Protein AF-A0A498NV64-F1 (afdb_monomer)

Solvent-accessible surface area (backbone atoms only — not comparable to full-atom values): 7131 Å² total; per-residue (Å²): 124,94,76,44,61,51,69,54,72,53,49,24,32,29,40,65,94,34,47,68,58,33,58,50,51,31,38,52,47,40,49,49,49,39,50,77,71,64,44,81,56,86,50,51,60,47,73,45,78,79,47,80,54,97,75,22,36,32,42,40,36,43,40,32,40,54,53,71,90,62,94,45,74,69,58,51,53,53,48,49,53,52,38,54,48,54,30,52,54,41,32,48,77,44,60,27,44,92,48,70,80,72,83,80,83,86,84,85,79,96,84,70,84,83,70,71,85,74,72,121

Sequence (120 aa):
MDYYVIGESFETSVPWDRVLDLCRNVKERIVRECKERGVQFPPLSTCRVTQTYDAGACVYFYFAFNYRGLSDPVHVYEQVEVCTHAAREEILANGGSLSHHHGGEFHHTSSKINEYIHSF

Structure (mmCIF, N/CA/C/O backbone):
da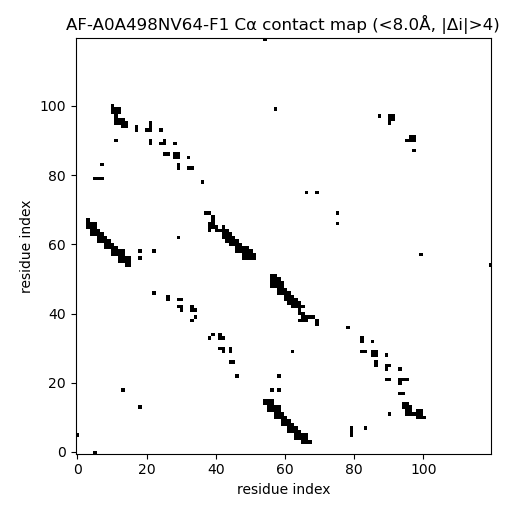ta_AF-A0A498NV64-F1
#
_entry.id   AF-A0A498NV64-F1
#
loop_
_atom_site.group_PDB
_atom_site.id
_atom_site.type_symbol
_atom_site.label_atom_id
_atom_site.label_alt_id
_atom_site.label_comp_id
_atom_site.label_asym_id
_atom_site.label_entity_id
_atom_site.label_seq_id
_atom_site.pdbx_PDB_ins_code
_atom_site.Cartn_x
_atom_site.Cartn_y
_atom_site.Cartn_z
_atom_site.occupancy
_atom_site.B_iso_or_equiv
_atom_site.auth_seq_id
_atom_site.auth_comp_id
_atom_site.auth_asym_id
_atom_site.auth_atom_id
_atom_site.pdbx_PDB_model_num
ATOM 1 N N . MET A 1 1 ? -6.965 14.767 15.903 1.00 60.69 1 MET A N 1
ATOM 2 C CA . MET A 1 1 ? -7.466 13.435 15.469 1.00 60.69 1 MET A CA 1
ATOM 3 C C . MET A 1 1 ? -8.989 13.486 15.539 1.00 60.69 1 MET A C 1
ATOM 5 O O . MET A 1 1 ? -9.616 12.810 16.345 1.00 60.69 1 MET A O 1
ATOM 9 N N . ASP A 1 2 ? -9.600 14.354 14.739 1.00 73.88 2 ASP A N 1
ATOM 10 C CA . ASP A 1 2 ? -10.911 14.912 15.114 1.00 73.88 2 ASP A CA 1
ATOM 11 C C . ASP A 1 2 ? -12.091 14.133 14.512 1.00 73.88 2 ASP A C 1
ATOM 13 O O . ASP A 1 2 ? -13.244 14.369 14.859 1.00 73.88 2 ASP A O 1
ATOM 17 N N . TYR A 1 3 ? -11.795 13.154 13.646 1.00 85.38 3 TYR A N 1
ATOM 18 C CA . TYR A 1 3 ? -12.791 12.393 12.882 1.00 85.38 3 TYR A CA 1
ATOM 19 C C . TYR A 1 3 ? -12.556 10.877 12.871 1.00 85.38 3 TYR A C 1
ATOM 21 O O . TYR A 1 3 ? -13.114 10.175 12.031 1.00 85.38 3 TYR A O 1
ATOM 29 N N . TYR A 1 4 ? -11.760 10.357 13.810 1.00 87.50 4 TYR A N 1
ATOM 30 C CA . TYR A 1 4 ? -11.475 8.922 13.942 1.00 87.50 4 TYR A CA 1
ATOM 31 C C . TYR A 1 4 ? -10.816 8.271 12.716 1.00 87.50 4 TYR A C 1
ATOM 33 O O . TYR A 1 4 ? -10.932 7.066 12.522 1.00 87.50 4 TYR A O 1
ATOM 41 N N . VAL A 1 5 ? -10.131 9.051 11.878 1.00 89.12 5 VAL A N 1
ATOM 42 C CA . VAL A 1 5 ? -9.360 8.538 10.740 1.00 89.12 5 VAL A CA 1
ATOM 43 C C . VAL A 1 5 ? -7.880 8.699 11.040 1.00 89.12 5 VAL A C 1
ATOM 45 O O . VAL A 1 5 ? -7.439 9.781 11.431 1.00 89.12 5 VAL A O 1
ATOM 48 N N . ILE A 1 6 ? -7.131 7.622 10.843 1.00 89.75 6 ILE A N 1
ATOM 49 C CA . ILE A 1 6 ? -5.672 7.611 10.884 1.00 89.75 6 ILE A CA 1
ATOM 50 C C . ILE A 1 6 ? -5.156 7.054 9.564 1.00 89.75 6 ILE A C 1
ATOM 52 O O . ILE A 1 6 ? -5.822 6.236 8.929 1.00 89.75 6 ILE A O 1
ATOM 56 N N . GLY A 1 7 ? -3.990 7.517 9.137 1.00 89.62 7 GLY A N 1
ATOM 57 C CA . GLY A 1 7 ? -3.363 7.030 7.928 1.00 89.62 7 GLY A CA 1
ATOM 58 C C . GLY A 1 7 ? -1.889 7.373 7.867 1.00 89.62 7 GLY A C 1
ATOM 59 O O . GLY A 1 7 ? -1.415 8.266 8.567 1.00 89.62 7 GLY A O 1
ATOM 60 N N . GLU A 1 8 ? -1.197 6.651 7.004 1.00 90.25 8 GLU A N 1
ATOM 61 C CA . GLU A 1 8 ? 0.226 6.768 6.736 1.00 90.25 8 GLU A CA 1
ATOM 62 C C . GLU A 1 8 ? 0.446 6.666 5.223 1.00 90.25 8 GLU A C 1
ATOM 64 O O . GLU A 1 8 ? -0.325 6.044 4.481 1.00 90.25 8 GLU A O 1
ATOM 69 N N . SER A 1 9 ? 1.511 7.300 4.757 1.00 93.00 9 SER A N 1
ATOM 70 C CA . SER A 1 9 ? 2.014 7.143 3.401 1.00 93.00 9 SER A CA 1
ATOM 71 C C . SER A 1 9 ? 3.360 6.440 3.414 1.00 93.00 9 SER A C 1
ATOM 73 O O . SER A 1 9 ? 4.187 6.725 4.276 1.00 93.00 9 SER A O 1
ATOM 75 N N . PHE A 1 10 ? 3.609 5.597 2.420 1.00 92.94 10 PHE A N 1
ATOM 76 C CA . PHE A 1 10 ? 4.886 4.909 2.246 1.00 92.94 10 PHE A CA 1
ATOM 77 C C . PHE A 1 10 ? 5.157 4.664 0.761 1.00 92.94 10 PHE A C 1
ATOM 79 O O . PHE A 1 10 ? 4.243 4.686 -0.068 1.00 92.94 10 PHE A O 1
ATOM 86 N N . GLU A 1 11 ? 6.415 4.434 0.411 1.00 93.56 11 GLU A N 1
ATOM 87 C CA . GLU A 1 11 ? 6.850 4.298 -0.974 1.00 93.56 11 GLU A CA 1
ATOM 88 C C . GLU A 1 11 ? 7.853 3.165 -1.186 1.00 93.56 11 GLU A C 1
ATOM 90 O O . GLU A 1 11 ? 8.488 2.681 -0.252 1.00 93.56 11 GLU A O 1
ATOM 95 N N . THR A 1 12 ? 8.015 2.772 -2.446 1.00 94.50 12 THR A N 1
ATOM 96 C CA . THR A 1 12 ? 8.992 1.771 -2.881 1.00 94.50 12 THR A CA 1
ATOM 97 C C . THR A 1 12 ? 9.378 2.000 -4.343 1.00 94.50 12 THR A C 1
ATOM 99 O O . THR A 1 12 ? 8.614 2.606 -5.099 1.00 94.50 12 THR A O 1
ATOM 102 N N . SER A 1 13 ? 10.544 1.508 -4.762 1.00 94.00 13 SER A N 1
ATOM 103 C CA . SER A 1 13 ? 10.864 1.303 -6.180 1.00 94.00 13 SER A CA 1
ATOM 104 C C . SER A 1 13 ? 10.764 -0.157 -6.563 1.00 94.00 13 SER A C 1
ATOM 106 O O . SER A 1 13 ? 11.089 -1.039 -5.775 1.00 94.00 13 SER A O 1
ATOM 108 N N . VAL A 1 14 ? 10.346 -0.407 -7.799 1.00 94.88 14 VAL A N 1
ATOM 109 C CA . VAL A 1 14 ? 10.140 -1.757 -8.317 1.00 94.88 14 VAL A CA 1
ATOM 110 C C . VAL A 1 14 ? 10.419 -1.809 -9.828 1.00 94.88 14 VAL A C 1
ATOM 112 O O . VAL A 1 14 ? 10.127 -0.831 -10.529 1.00 94.88 14 VAL A O 1
ATOM 115 N N . PRO A 1 15 ? 10.965 -2.922 -10.357 1.00 95.12 15 PRO A N 1
ATOM 116 C CA . PRO A 1 15 ? 11.086 -3.146 -11.796 1.00 95.12 15 PRO A CA 1
ATOM 117 C C . PRO A 1 15 ? 9.739 -3.103 -12.530 1.00 95.12 15 PRO A C 1
ATOM 119 O O . PRO A 1 15 ? 8.692 -3.450 -11.976 1.00 95.12 15 PRO A O 1
ATOM 122 N N . TRP A 1 16 ? 9.762 -2.702 -13.803 1.00 93.50 16 TRP A N 1
ATOM 123 C CA . TRP A 1 16 ? 8.553 -2.502 -14.614 1.00 93.50 16 TRP A CA 1
ATOM 124 C C . TRP A 1 16 ? 7.640 -3.730 -14.702 1.00 93.50 16 TRP A C 1
ATOM 126 O O . TRP A 1 16 ? 6.418 -3.589 -14.637 1.00 93.50 16 TRP A O 1
ATOM 136 N N . ASP A 1 17 ? 8.218 -4.926 -14.806 1.00 95.69 17 ASP A N 1
ATOM 137 C CA . ASP A 1 17 ? 7.491 -6.195 -14.913 1.00 95.69 17 ASP A CA 1
ATOM 138 C C . ASP A 1 17 ? 6.724 -6.566 -13.634 1.00 95.69 17 ASP A C 1
ATOM 140 O O . ASP A 1 17 ? 5.856 -7.437 -13.674 1.00 95.69 17 ASP A O 1
ATOM 144 N N . ARG A 1 18 ? 6.998 -5.892 -12.508 1.00 94.12 18 ARG A N 1
ATOM 145 C CA . ARG A 1 18 ? 6.394 -6.175 -11.196 1.00 94.12 18 ARG A CA 1
ATOM 146 C C . ARG A 1 18 ? 5.477 -5.078 -10.667 1.00 94.12 18 ARG A C 1
ATOM 148 O O . ARG A 1 18 ? 4.754 -5.328 -9.706 1.00 94.12 18 ARG A O 1
ATOM 155 N N . VAL A 1 19 ? 5.430 -3.899 -11.297 1.00 94.88 19 VAL A N 1
ATOM 156 C CA . VAL A 1 19 ? 4.641 -2.744 -10.815 1.00 94.88 19 VAL A CA 1
ATOM 157 C C . VAL A 1 19 ? 3.175 -3.109 -10.557 1.00 94.88 19 VAL A C 1
ATOM 159 O O . VAL A 1 19 ? 2.636 -2.796 -9.494 1.00 94.88 19 VAL A O 1
ATOM 162 N N . LEU A 1 20 ? 2.515 -3.761 -11.521 1.00 97.00 20 LEU A N 1
ATOM 163 C CA . LEU A 1 20 ? 1.082 -4.066 -11.432 1.00 97.00 20 LEU A CA 1
ATOM 164 C C . LEU A 1 20 ? 0.770 -5.089 -10.336 1.00 97.00 20 LEU A C 1
ATOM 166 O O . LEU A 1 20 ? -0.188 -4.904 -9.582 1.00 97.00 20 LEU A O 1
ATOM 170 N N . ASP A 1 21 ? 1.585 -6.138 -10.240 1.00 97.25 21 ASP A N 1
ATOM 171 C CA . ASP A 1 21 ? 1.424 -7.187 -9.236 1.00 97.25 21 ASP A CA 1
ATOM 172 C C . ASP A 1 21 ? 1.695 -6.644 -7.835 1.00 97.25 21 ASP A C 1
ATOM 174 O O . ASP A 1 21 ? 0.863 -6.828 -6.948 1.00 97.25 21 ASP A O 1
ATOM 178 N N . LEU A 1 22 ? 2.769 -5.866 -7.663 1.00 96.88 22 LEU A N 1
ATOM 179 C CA . LEU A 1 22 ? 3.083 -5.200 -6.402 1.00 96.88 22 LEU A CA 1
ATOM 180 C C . LEU A 1 22 ? 1.926 -4.296 -5.960 1.00 96.88 22 LEU A C 1
ATOM 182 O O . LEU A 1 22 ? 1.445 -4.416 -4.834 1.00 96.88 22 LEU A O 1
ATOM 186 N N . CYS A 1 23 ? 1.418 -3.430 -6.845 1.00 97.50 23 CYS A N 1
ATOM 187 C CA . CYS A 1 23 ? 0.308 -2.533 -6.514 1.00 97.50 23 CYS A CA 1
ATOM 188 C C . CYS A 1 23 ? -0.942 -3.294 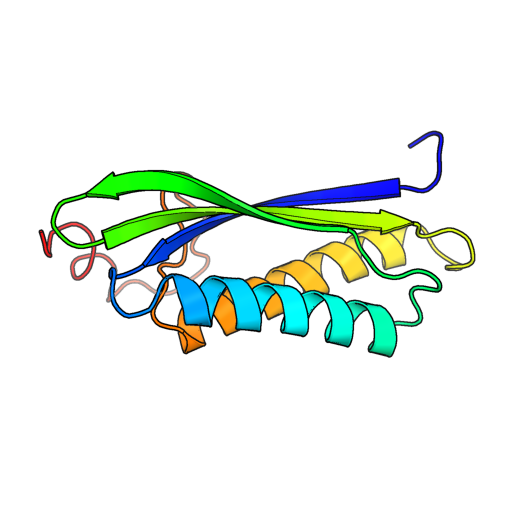-6.063 1.00 97.50 23 CYS A C 1
ATOM 190 O O . CYS A 1 23 ? -1.617 -2.870 -5.125 1.00 97.50 23 CYS A O 1
ATOM 192 N N . ARG A 1 24 ? -1.289 -4.392 -6.741 1.00 98.12 24 ARG A N 1
ATOM 193 C CA . ARG A 1 24 ? -2.459 -5.206 -6.397 1.00 98.12 24 ARG A CA 1
ATOM 194 C C . ARG A 1 24 ? -2.258 -5.915 -5.058 1.00 98.12 24 ARG A C 1
ATOM 196 O O . ARG A 1 24 ? -3.079 -5.740 -4.161 1.00 98.12 24 ARG A O 1
ATOM 203 N N . ASN A 1 25 ? -1.150 -6.634 -4.914 1.00 97.81 25 ASN A N 1
ATOM 204 C CA . ASN A 1 25 ? -0.887 -7.499 -3.769 1.00 97.81 25 ASN A CA 1
ATOM 205 C C . ASN A 1 25 ? -0.723 -6.691 -2.472 1.00 97.81 25 ASN A C 1
ATOM 207 O O . ASN A 1 25 ? -1.302 -7.052 -1.451 1.00 97.81 25 ASN A O 1
ATOM 211 N N . VAL A 1 26 ? -0.045 -5.537 -2.516 1.00 96.88 26 VAL A N 1
ATOM 212 C CA . VAL A 1 26 ? 0.097 -4.640 -1.352 1.00 96.88 26 VAL A CA 1
ATOM 213 C C . VAL A 1 26 ? -1.258 -4.085 -0.903 1.00 96.88 26 VAL A C 1
ATOM 215 O O . VAL A 1 26 ? -1.560 -4.079 0.292 1.00 96.88 26 VAL A O 1
ATOM 218 N N . LYS A 1 27 ? -2.116 -3.664 -1.844 1.00 96.69 27 LYS A N 1
ATOM 219 C CA . LYS A 1 27 ? -3.465 -3.184 -1.502 1.00 96.69 27 LYS A CA 1
ATOM 220 C C . LYS A 1 27 ? -4.321 -4.286 -0.881 1.00 96.69 27 LYS A C 1
ATOM 222 O O . LYS A 1 27 ? -4.998 -4.051 0.119 1.00 96.69 27 LYS A O 1
ATOM 227 N N . GLU A 1 28 ? -4.273 -5.490 -1.446 1.00 97.25 28 GLU A N 1
ATOM 228 C CA . GLU A 1 28 ? -4.989 -6.655 -0.918 1.00 97.25 28 GLU A CA 1
ATOM 229 C C . GLU A 1 28 ? -4.477 -7.063 0.470 1.00 97.25 28 GLU A C 1
ATOM 231 O O . GLU A 1 28 ? -5.289 -7.337 1.359 1.00 97.25 28 GLU A O 1
ATOM 236 N N . ARG A 1 29 ? -3.155 -7.028 0.692 1.00 96.44 29 ARG A N 1
ATOM 237 C CA . ARG A 1 29 ? -2.540 -7.301 1.996 1.00 96.44 29 ARG A CA 1
ATOM 238 C C . ARG A 1 29 ? -3.061 -6.346 3.063 1.00 96.44 29 ARG A C 1
ATOM 240 O O . ARG A 1 29 ? -3.507 -6.814 4.103 1.00 96.44 29 ARG A O 1
ATOM 247 N N . ILE A 1 30 ? -3.087 -5.042 2.786 1.00 95.12 30 ILE A N 1
ATOM 248 C CA . ILE A 1 30 ? -3.612 -4.030 3.718 1.00 95.12 30 ILE A CA 1
ATOM 249 C C . ILE A 1 30 ? -5.074 -4.309 4.075 1.00 95.12 30 ILE A C 1
ATOM 251 O O . ILE A 1 30 ? -5.438 -4.309 5.249 1.00 95.12 30 ILE A O 1
ATOM 255 N N . VAL A 1 31 ? -5.920 -4.576 3.076 1.00 94.50 31 VAL A N 1
ATOM 256 C CA . VAL A 1 31 ? -7.344 -4.864 3.310 1.00 94.50 31 VAL A CA 1
ATOM 257 C C . VAL A 1 31 ? -7.519 -6.109 4.184 1.00 94.50 31 VAL A C 1
ATOM 259 O O . VAL A 1 31 ? -8.360 -6.105 5.087 1.00 94.50 31 VAL A O 1
ATOM 262 N N . ARG A 1 32 ? -6.723 -7.159 3.946 1.00 95.12 32 ARG A N 1
ATOM 263 C CA . ARG A 1 32 ? -6.744 -8.389 4.746 1.00 95.12 32 ARG A CA 1
ATOM 264 C C . ARG A 1 32 ? -6.321 -8.134 6.194 1.00 95.12 32 ARG A C 1
ATOM 266 O O . ARG A 1 32 ? -7.072 -8.489 7.097 1.00 95.12 32 ARG A O 1
ATOM 273 N N . GLU A 1 33 ? -5.188 -7.469 6.404 1.00 93.88 33 GLU A N 1
ATOM 274 C CA . GLU A 1 33 ? -4.656 -7.160 7.741 1.00 93.88 33 GLU A CA 1
ATOM 275 C C . GLU A 1 33 ? -5.635 -6.308 8.560 1.00 93.88 33 GLU A C 1
ATOM 277 O O . GLU A 1 33 ? -5.922 -6.619 9.716 1.00 93.88 33 GLU A O 1
ATOM 282 N N . CYS A 1 34 ? -6.229 -5.272 7.956 1.00 91.56 34 CYS A N 1
ATOM 283 C CA . CYS A 1 34 ? -7.240 -4.455 8.628 1.00 91.56 34 CYS A CA 1
ATOM 284 C C . CYS A 1 34 ? -8.475 -5.277 9.024 1.00 91.56 34 CYS A C 1
ATOM 286 O O . CYS A 1 34 ? 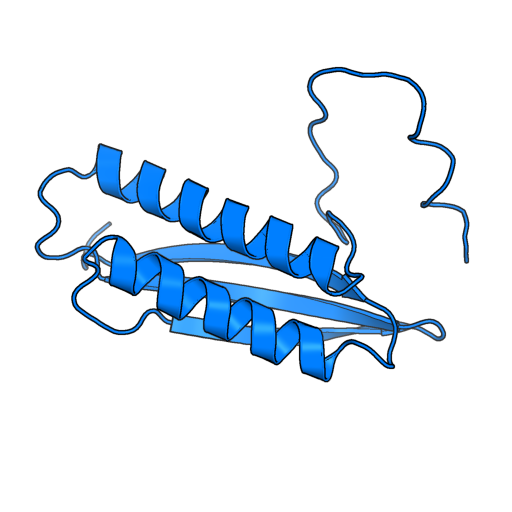-8.993 -5.127 10.133 1.00 91.56 34 CYS A O 1
ATOM 288 N N . LYS A 1 35 ? -8.941 -6.170 8.143 1.00 91.25 35 LYS A N 1
ATOM 289 C CA . LYS A 1 35 ? -10.098 -7.030 8.417 1.00 91.25 35 LYS A CA 1
ATOM 290 C C . LYS A 1 35 ? -9.826 -8.005 9.566 1.00 91.25 35 LYS A C 1
ATOM 292 O O . LYS A 1 35 ? -10.679 -8.163 10.435 1.00 91.25 35 LYS A O 1
ATOM 297 N N . GLU A 1 36 ? -8.657 -8.638 9.583 1.00 91.19 36 GLU A N 1
ATOM 298 C CA . GLU A 1 36 ? -8.251 -9.583 10.636 1.00 91.19 36 GLU A CA 1
ATOM 299 C C . GLU A 1 36 ? -8.121 -8.908 12.009 1.00 91.19 36 GLU A C 1
ATOM 301 O O . GLU A 1 36 ? -8.370 -9.534 13.037 1.00 91.19 36 GLU A O 1
ATOM 306 N N . ARG A 1 37 ? -7.816 -7.607 12.026 1.00 87.25 37 ARG A N 1
ATOM 307 C CA . ARG A 1 37 ? -7.673 -6.786 13.241 1.00 87.25 37 ARG A CA 1
ATOM 308 C C . ARG A 1 37 ? -8.970 -6.124 13.709 1.00 87.25 37 ARG A C 1
ATOM 310 O O . ARG A 1 37 ? -8.961 -5.379 14.687 1.00 87.25 37 ARG A O 1
ATOM 317 N N . GLY A 1 38 ? -10.088 -6.397 13.035 1.00 87.94 38 GLY A N 1
ATOM 318 C CA . GLY A 1 38 ? -11.405 -5.901 13.431 1.00 87.94 38 GLY A CA 1
ATOM 319 C C . GLY A 1 38 ? -11.702 -4.461 13.006 1.00 87.94 38 GLY A C 1
ATOM 320 O O . GLY A 1 38 ? -12.630 -3.854 13.544 1.00 87.94 38 GLY A O 1
ATOM 321 N N . VAL A 1 39 ? -10.965 -3.908 12.034 1.00 88.44 39 VAL A N 1
ATOM 322 C CA . VAL A 1 39 ? -11.334 -2.628 11.417 1.00 88.44 39 VAL A CA 1
ATOM 323 C C . VAL A 1 39 ? -12.691 -2.797 10.728 1.00 88.44 39 VAL A C 1
ATOM 325 O O . VAL A 1 39 ? -12.864 -3.637 9.846 1.00 88.44 39 VAL A O 1
ATOM 328 N N . GLN A 1 40 ? -13.672 -1.998 11.149 1.00 88.19 40 GLN A N 1
ATOM 329 C CA . GLN A 1 40 ? -15.074 -2.180 10.755 1.00 88.19 40 GLN A CA 1
ATOM 330 C C . GLN A 1 40 ? -15.338 -1.863 9.280 1.00 88.19 40 GLN A C 1
ATOM 332 O O . GLN A 1 40 ? -16.224 -2.453 8.661 1.00 88.19 40 GLN A O 1
ATOM 337 N N . PHE A 1 41 ? -14.587 -0.915 8.726 1.00 90.50 41 PHE A N 1
ATOM 338 C CA . PHE A 1 41 ? -14.773 -0.414 7.371 1.00 90.50 41 PHE A CA 1
ATOM 339 C C . PHE A 1 41 ? -13.569 -0.773 6.501 1.00 90.50 41 PHE A C 1
ATOM 341 O O . PHE A 1 41 ? -12.445 -0.783 7.005 1.00 90.50 41 PHE A O 1
ATOM 348 N N . PRO A 1 42 ? -13.764 -1.019 5.194 1.00 91.44 42 PRO A N 1
ATOM 349 C CA . PRO A 1 42 ? -12.647 -1.183 4.277 1.00 91.44 42 PRO A CA 1
ATOM 350 C C . PRO A 1 42 ? -11.681 0.007 4.385 1.00 91.44 42 PRO A C 1
ATOM 352 O O . PRO A 1 42 ? -12.137 1.156 4.329 1.00 91.44 42 PRO A O 1
ATOM 355 N N . PRO A 1 43 ? -10.369 -0.235 4.549 1.00 94.31 43 PRO A N 1
ATOM 356 C CA . PRO A 1 43 ? -9.401 0.846 4.591 1.00 94.31 43 PRO A CA 1
ATOM 357 C C . PRO A 1 43 ? -9.311 1.535 3.225 1.00 94.31 43 PRO A C 1
ATOM 359 O O . PRO A 1 43 ? -9.493 0.918 2.172 1.00 94.31 43 PRO A O 1
ATOM 362 N N . LEU A 1 44 ? -8.955 2.817 3.233 1.00 95.56 44 LEU A N 1
ATOM 363 C CA . LEU A 1 44 ? -8.375 3.457 2.065 1.00 95.56 44 LEU A CA 1
ATOM 364 C C . LEU A 1 44 ? -7.016 2.801 1.817 1.00 95.56 44 LEU A C 1
ATOM 366 O O . LEU A 1 44 ? -6.115 2.907 2.643 1.00 95.56 44 LEU A O 1
ATOM 370 N N . SER A 1 45 ? -6.876 2.135 0.678 1.00 96.00 45 SER A N 1
ATOM 371 C CA . SER A 1 45 ? -5.608 1.590 0.208 1.00 96.00 45 SER A CA 1
ATOM 372 C C . SER A 1 45 ? -5.462 1.938 -1.266 1.00 96.00 45 SER A C 1
ATOM 374 O O . SER A 1 45 ? -6.126 1.368 -2.135 1.00 96.00 45 SER A O 1
ATOM 376 N N . THR A 1 46 ? -4.659 2.960 -1.546 1.00 97.25 46 THR A N 1
ATOM 377 C CA . THR A 1 46 ? -4.486 3.506 -2.893 1.00 97.25 46 THR A CA 1
ATOM 378 C C . THR A 1 46 ? -3.014 3.703 -3.207 1.00 97.2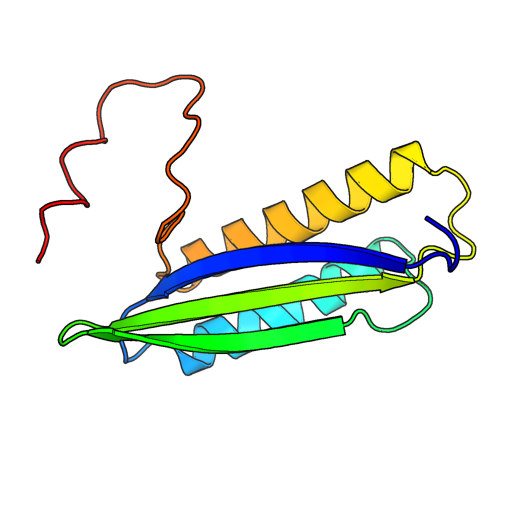5 46 THR A C 1
ATOM 380 O O . THR A 1 46 ? -2.184 3.808 -2.307 1.00 97.25 46 THR A O 1
ATOM 383 N N . CYS A 1 47 ? -2.684 3.737 -4.493 1.00 97.44 47 CYS A N 1
ATOM 384 C CA . CYS A 1 47 ? -1.321 3.879 -4.971 1.00 97.44 47 CYS A CA 1
ATOM 385 C C . CYS A 1 47 ? -1.266 4.731 -6.236 1.00 97.44 47 CYS A C 1
ATOM 387 O O . CYS A 1 47 ? -2.218 4.769 -7.019 1.00 97.44 47 CYS A O 1
ATOM 389 N N . ARG A 1 48 ? -0.125 5.379 -6.463 1.00 97.31 48 ARG A N 1
ATOM 390 C CA . ARG A 1 48 ? 0.193 6.075 -7.714 1.00 97.31 48 ARG A CA 1
ATOM 391 C C . ARG A 1 48 ? 1.666 5.899 -8.063 1.00 97.31 48 ARG A C 1
ATOM 393 O O . ARG A 1 48 ? 2.508 5.867 -7.170 1.00 97.31 48 ARG A O 1
ATOM 400 N N . VAL A 1 49 ? 1.971 5.835 -9.355 1.00 95.75 49 VAL A N 1
ATOM 401 C CA . VAL A 1 49 ? 3.351 5.937 -9.845 1.00 95.75 49 VAL A CA 1
ATOM 402 C C . VAL A 1 49 ? 3.746 7.409 -9.816 1.00 95.75 49 VAL A C 1
ATOM 404 O O . VAL A 1 49 ? 3.055 8.243 -10.400 1.00 95.75 49 VAL A O 1
ATOM 407 N N . THR A 1 50 ? 4.812 7.739 -9.094 1.00 93.81 50 THR A N 1
ATOM 408 C CA . THR A 1 50 ? 5.253 9.131 -8.895 1.00 93.81 50 THR A CA 1
ATOM 409 C C . THR A 1 50 ? 6.475 9.484 -9.725 1.00 93.81 50 THR A C 1
ATOM 411 O O . THR A 1 50 ? 6.632 10.646 -10.093 1.00 93.81 50 THR A O 1
ATOM 414 N N . GLN A 1 51 ? 7.339 8.506 -10.005 1.00 93.38 51 GLN A N 1
ATOM 415 C CA . GLN A 1 51 ? 8.574 8.681 -10.769 1.00 93.38 51 GLN A CA 1
ATOM 416 C C . GLN A 1 51 ? 8.807 7.461 -11.661 1.00 93.38 51 GLN A C 1
ATOM 418 O O . GLN A 1 51 ? 8.442 6.338 -11.304 1.00 93.38 51 GLN A O 1
ATOM 423 N N . THR A 1 52 ? 9.409 7.694 -12.822 1.00 94.44 52 THR A N 1
ATOM 424 C CA . THR A 1 52 ? 9.719 6.676 -13.828 1.00 94.44 52 THR A CA 1
ATOM 425 C C . THR A 1 52 ? 11.208 6.687 -14.123 1.00 94.44 52 THR A C 1
ATOM 427 O O . THR A 1 52 ? 11.798 7.758 -14.255 1.00 94.44 52 THR A O 1
ATOM 430 N N . TYR A 1 53 ? 11.780 5.502 -14.280 1.00 92.50 53 TYR A N 1
ATOM 431 C CA . TYR A 1 53 ? 13.186 5.262 -14.575 1.00 92.50 53 TYR A CA 1
ATOM 432 C C . TYR A 1 53 ? 13.303 4.253 -15.716 1.00 92.50 53 TYR A C 1
ATOM 434 O O . TYR A 1 53 ? 12.355 3.518 -16.006 1.00 92.50 53 TYR A O 1
ATOM 442 N N . ASP A 1 54 ? 14.486 4.156 -16.318 1.00 91.00 54 ASP A N 1
ATOM 443 C CA . ASP A 1 54 ? 14.752 3.143 -17.345 1.00 91.00 54 ASP A CA 1
ATOM 444 C C . ASP A 1 54 ? 14.547 1.723 -16.791 1.00 91.00 54 ASP A C 1
ATOM 446 O O . ASP A 1 54 ? 13.932 0.874 -17.433 1.00 91.00 54 ASP A O 1
ATOM 450 N N . ALA A 1 55 ? 14.997 1.485 -15.555 1.00 89.50 55 ALA A N 1
ATOM 451 C CA . ALA A 1 55 ? 14.943 0.178 -14.906 1.00 89.50 55 ALA A CA 1
ATOM 452 C C . ALA A 1 55 ? 13.631 -0.111 -14.146 1.00 89.50 55 ALA A C 1
ATOM 454 O O . ALA A 1 55 ? 13.404 -1.251 -13.740 1.00 89.50 55 ALA A O 1
ATOM 455 N N . GLY A 1 56 ? 12.755 0.878 -13.932 1.00 94.69 56 GLY A N 1
ATOM 456 C CA . GLY A 1 56 ? 11.551 0.675 -13.123 1.00 94.69 56 GLY A CA 1
ATOM 457 C C . GLY A 1 56 ? 10.789 1.947 -12.766 1.00 94.69 56 GLY A C 1
ATOM 458 O O . GLY A 1 56 ? 10.906 2.981 -13.419 1.00 94.69 56 GLY A O 1
ATOM 459 N N . ALA A 1 57 ? 9.991 1.871 -11.705 1.00 93.81 57 ALA A N 1
ATOM 460 C CA . ALA A 1 57 ? 9.146 2.971 -11.256 1.00 93.81 57 ALA A CA 1
ATOM 461 C C . ALA A 1 57 ? 9.141 3.107 -9.730 1.00 93.81 57 ALA A C 1
ATOM 463 O O . ALA A 1 57 ? 9.276 2.123 -9.003 1.00 93.81 57 ALA A O 1
ATOM 464 N N . CYS A 1 58 ? 8.927 4.334 -9.254 1.00 95.62 58 CYS A N 1
ATOM 465 C CA . CYS A 1 58 ? 8.597 4.610 -7.859 1.00 95.62 58 CYS A CA 1
ATOM 466 C C . CYS A 1 58 ? 7.076 4.581 -7.685 1.00 95.62 58 CYS A C 1
ATOM 468 O O . CYS A 1 58 ? 6.345 5.300 -8.379 1.00 95.62 58 CYS A O 1
ATOM 470 N N . VAL A 1 59 ? 6.601 3.760 -6.751 1.00 95.44 59 VAL A N 1
ATOM 471 C CA . VAL A 1 59 ? 5.188 3.635 -6.392 1.00 95.44 59 VAL A CA 1
ATOM 472 C C . VAL A 1 59 ? 4.984 4.193 -4.992 1.00 95.44 59 VAL A C 1
ATOM 474 O O . VAL A 1 59 ? 5.666 3.810 -4.044 1.00 95.44 59 VAL A O 1
ATOM 477 N N . TYR A 1 60 ? 4.011 5.088 -4.867 1.00 96.56 60 TYR A N 1
ATOM 478 C CA . TYR A 1 60 ? 3.655 5.746 -3.619 1.00 96.56 60 TYR A CA 1
ATOM 479 C C . TYR A 1 60 ? 2.265 5.305 -3.174 1.00 96.56 60 TYR A C 1
ATOM 481 O O . TYR A 1 60 ? 1.301 5.440 -3.936 1.00 96.56 60 TYR A O 1
ATOM 489 N N . PHE A 1 61 ? 2.163 4.800 -1.950 1.00 96.88 61 PHE A N 1
ATOM 490 C CA . PHE A 1 61 ? 0.939 4.295 -1.347 1.00 96.88 61 PHE A CA 1
ATOM 491 C C . PHE A 1 61 ? 0.400 5.265 -0.300 1.00 96.88 61 PHE A C 1
ATOM 493 O O . PHE A 1 61 ? 1.148 5.905 0.437 1.00 96.88 61 PHE A O 1
ATOM 500 N N . TYR A 1 62 ? -0.926 5.328 -0.220 1.00 95.81 62 TYR A N 1
ATOM 501 C CA . TYR A 1 62 ? -1.639 5.933 0.894 1.00 95.81 62 TYR A CA 1
ATOM 502 C C . TYR A 1 62 ? -2.526 4.876 1.533 1.00 95.81 62 TYR A C 1
ATOM 504 O O . TYR A 1 62 ? -3.349 4.243 0.860 1.00 95.81 62 TYR A O 1
ATOM 512 N N . PHE A 1 63 ? -2.361 4.730 2.839 1.00 94.12 63 PHE A N 1
ATOM 513 C CA . PHE A 1 63 ? -3.150 3.864 3.688 1.00 94.12 63 PHE A CA 1
ATOM 514 C C . PHE A 1 63 ? -3.869 4.713 4.731 1.00 94.12 63 PHE A C 1
ATOM 516 O O . PHE A 1 63 ? -3.250 5.549 5.382 1.00 94.12 63 PHE A O 1
ATOM 523 N N . ALA A 1 64 ? -5.172 4.517 4.898 1.00 92.88 64 ALA A N 1
ATOM 524 C CA . ALA A 1 64 ? -5.911 5.105 6.006 1.00 92.88 64 ALA A CA 1
ATOM 525 C C . ALA A 1 64 ? -7.108 4.239 6.389 1.00 92.88 64 ALA A C 1
ATOM 527 O O . ALA A 1 64 ? -7.698 3.573 5.542 1.00 92.88 64 ALA A O 1
ATOM 528 N N . PHE A 1 65 ? -7.525 4.286 7.646 1.00 92.44 65 PHE A N 1
ATOM 529 C CA . PHE A 1 65 ? -8.752 3.633 8.086 1.00 92.44 65 PHE A CA 1
ATOM 530 C C . PHE A 1 65 ? -9.446 4.413 9.192 1.00 92.44 65 PHE A C 1
ATOM 532 O O . PHE A 1 65 ? -8.855 5.252 9.876 1.00 92.44 65 PHE A O 1
ATOM 539 N N . ASN A 1 66 ? -10.737 4.128 9.346 1.00 91.38 66 ASN A N 1
ATOM 540 C CA . ASN A 1 66 ? -11.529 4.658 10.438 1.00 91.38 66 ASN A CA 1
ATOM 541 C C . ASN A 1 66 ? -11.430 3.710 11.640 1.00 91.38 66 ASN A C 1
ATOM 543 O O . ASN A 1 66 ? -11.840 2.554 11.544 1.00 91.38 66 ASN A O 1
ATOM 547 N N . TYR A 1 67 ? -10.899 4.202 12.757 1.00 88.44 67 TYR A N 1
ATOM 548 C CA . TYR A 1 67 ? -10.693 3.422 13.978 1.00 88.44 67 TYR A CA 1
ATOM 549 C C . TYR A 1 67 ? -11.868 3.503 14.965 1.00 88.44 67 TYR A C 1
ATOM 551 O O . TYR A 1 67 ? -11.771 3.045 16.104 1.00 88.44 67 TYR A O 1
ATOM 559 N N . ARG A 1 68 ? -13.002 4.091 14.567 1.00 86.62 68 ARG A N 1
ATOM 560 C CA . ARG A 1 68 ? -14.202 4.154 15.405 1.00 86.62 68 ARG A CA 1
ATOM 561 C C . ARG A 1 68 ? -14.668 2.743 15.770 1.00 86.62 68 ARG A C 1
ATOM 563 O O . ARG A 1 68 ? -14.871 1.901 14.904 1.00 86.62 68 ARG A O 1
ATOM 570 N N . GLY A 1 69 ? -14.868 2.514 17.065 1.00 81.12 69 GLY A N 1
ATOM 571 C CA . GLY A 1 69 ? -15.233 1.200 17.600 1.00 81.12 69 GLY A CA 1
ATOM 572 C C . GLY A 1 69 ? -14.041 0.342 18.032 1.00 81.12 69 GLY A C 1
ATOM 573 O O . GLY A 1 69 ? -14.268 -0.688 18.659 1.00 81.12 69 GLY A O 1
ATOM 574 N N . LEU A 1 70 ? -12.800 0.773 17.776 1.00 80.44 70 LEU A N 1
ATOM 575 C CA . LEU A 1 70 ? -11.612 0.210 18.418 1.00 80.44 70 LEU A CA 1
ATOM 576 C C . LEU A 1 70 ? -11.430 0.867 19.792 1.00 80.44 70 LEU A C 1
ATOM 578 O O . LEU A 1 70 ? -11.555 2.084 19.935 1.00 80.44 70 LEU A O 1
ATOM 582 N N . SER A 1 71 ? -11.210 0.048 20.818 1.00 71.56 71 SER A N 1
ATOM 583 C CA . SER A 1 71 ? -11.344 0.441 22.226 1.00 71.56 71 SER A CA 1
ATOM 584 C C . SER A 1 71 ? -10.189 1.276 22.783 1.00 71.56 71 SER A C 1
ATOM 586 O O . SER A 1 71 ? -10.365 1.887 23.834 1.00 71.56 71 SER A O 1
ATOM 588 N N . ASP A 1 72 ? -9.032 1.316 22.116 1.00 75.25 72 ASP A N 1
ATOM 589 C CA . ASP A 1 72 ? -7.819 1.942 22.655 1.00 75.25 72 ASP A CA 1
ATOM 590 C C . ASP A 1 72 ? -7.018 2.706 21.575 1.00 75.25 72 ASP A C 1
ATOM 592 O O . ASP A 1 72 ? -6.567 2.089 20.608 1.00 75.25 72 ASP A O 1
ATOM 596 N N . PRO A 1 73 ? -6.801 4.030 21.724 1.00 65.62 73 PRO A N 1
ATOM 597 C CA . PRO A 1 73 ? -5.971 4.835 20.824 1.00 65.62 73 PRO A CA 1
ATOM 598 C C . PRO A 1 73 ? -4.519 4.357 20.681 1.00 65.62 73 PRO A C 1
ATOM 600 O O . PRO A 1 73 ? -3.946 4.508 19.603 1.00 65.62 73 PRO A O 1
ATOM 603 N N . VAL A 1 74 ? -3.916 3.788 21.733 1.00 73.69 74 VAL A N 1
ATOM 604 C CA . VAL A 1 74 ? -2.550 3.232 21.658 1.00 73.69 74 VAL A CA 1
ATOM 605 C C . VAL A 1 74 ? -2.548 2.024 20.731 1.00 73.6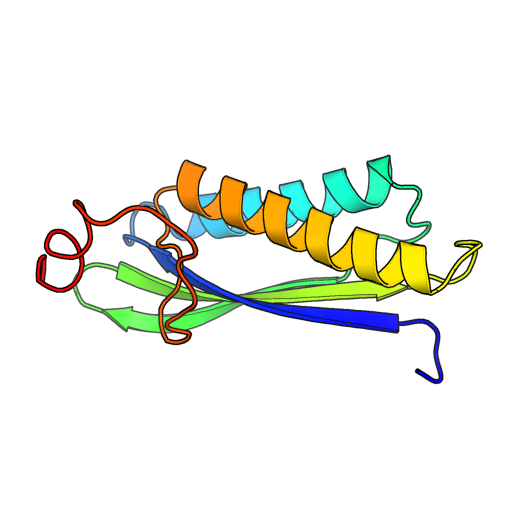9 74 VAL A C 1
ATOM 607 O O . VAL A 1 74 ? -1.724 1.925 19.822 1.00 73.69 74 VAL A O 1
ATOM 610 N N . HIS A 1 75 ? -3.560 1.175 20.881 1.00 75.38 75 HIS A N 1
ATOM 611 C CA . HIS A 1 75 ? -3.748 0.013 20.029 1.00 75.38 75 HIS A CA 1
ATOM 612 C C . HIS A 1 75 ? -4.026 0.396 18.568 1.00 75.38 75 HIS A C 1
ATOM 614 O O . HIS A 1 75 ? -3.638 -0.325 17.657 1.00 75.38 75 HIS A O 1
ATOM 620 N N . VAL A 1 76 ? -4.643 1.554 18.308 1.00 76.12 76 VAL A N 1
ATOM 621 C CA . VAL A 1 76 ? -4.833 2.072 16.940 1.00 76.12 76 VAL A CA 1
ATOM 622 C C . VAL A 1 76 ? -3.500 2.406 16.273 1.00 76.12 76 VAL A C 1
ATOM 624 O O . VAL A 1 76 ? -3.312 2.065 15.107 1.00 76.12 76 VAL A O 1
ATOM 627 N N . TYR A 1 77 ? -2.574 3.047 16.992 1.00 75.69 77 TYR A N 1
ATOM 628 C CA . TYR A 1 77 ? -1.249 3.352 16.448 1.00 75.69 77 TYR A CA 1
ATOM 629 C C . TYR A 1 77 ? -0.454 2.068 16.182 1.00 75.69 77 TYR A C 1
ATOM 631 O O . TYR A 1 77 ? 0.078 1.887 15.089 1.00 75.69 77 TYR A O 1
ATOM 639 N N . GLU A 1 78 ? -0.462 1.127 17.131 1.00 81.50 78 GLU A N 1
ATOM 640 C CA . GLU A 1 78 ? 0.130 -0.203 16.936 1.00 81.50 78 GLU A CA 1
ATOM 641 C C . GLU A 1 78 ? -0.478 -0.927 15.727 1.00 81.50 78 GLU A C 1
ATOM 643 O O . GLU A 1 78 ? 0.235 -1.561 14.953 1.00 81.50 78 GLU A O 1
ATOM 648 N N . GLN A 1 79 ? -1.791 -0.817 15.514 1.00 79.31 79 GLN A N 1
ATOM 649 C CA . GLN A 1 79 ? -2.437 -1.412 14.347 1.00 79.31 79 GLN A CA 1
ATOM 650 C C . GLN A 1 79 ? -1.984 -0.784 13.029 1.00 79.31 79 GLN A C 1
ATOM 652 O O . GLN A 1 79 ? -1.803 -1.531 12.065 1.00 79.31 79 GLN A O 1
ATOM 657 N N . VAL A 1 80 ? -1.789 0.540 12.973 1.00 83.31 80 VAL A N 1
ATOM 658 C CA . VAL A 1 80 ? -1.219 1.205 11.789 1.00 83.31 80 VAL A CA 1
ATOM 659 C C . VAL A 1 80 ? 0.170 0.654 11.514 1.00 83.31 80 VAL A C 1
ATOM 661 O O . VAL A 1 80 ? 0.393 0.133 10.426 1.00 83.31 80 VAL A O 1
ATOM 664 N N . GLU A 1 81 ? 1.055 0.676 12.511 1.00 84.94 81 GLU A N 1
ATOM 665 C CA . GLU A 1 81 ? 2.436 0.203 12.375 1.00 84.94 81 GLU A CA 1
ATOM 666 C C . GLU A 1 81 ? 2.498 -1.242 11.887 1.00 84.94 81 GLU A C 1
ATOM 668 O O . GLU A 1 81 ? 3.240 -1.556 10.958 1.00 84.94 81 GLU A O 1
ATOM 673 N N . VAL A 1 82 ? 1.674 -2.130 12.448 1.00 86.88 82 VAL A N 1
ATOM 674 C CA . VAL A 1 82 ? 1.680 -3.532 12.026 1.00 86.88 82 VAL A CA 1
ATOM 675 C C . VAL A 1 82 ? 1.104 -3.710 10.616 1.00 86.88 82 VAL A C 1
ATOM 677 O O . VAL A 1 82 ? 1.648 -4.497 9.841 1.00 86.88 82 VAL A O 1
ATOM 680 N N . CYS A 1 83 ? 0.053 -2.974 10.237 1.00 87.06 83 CYS A N 1
ATOM 681 C CA . CYS A 1 83 ? -0.468 -3.022 8.866 1.00 87.06 83 CYS A CA 1
ATOM 682 C C . CYS A 1 83 ? 0.564 -2.493 7.861 1.00 87.06 83 CYS A C 1
ATOM 684 O O . CYS A 1 83 ? 0.770 -3.107 6.812 1.00 87.06 83 CYS A O 1
ATOM 686 N N . THR A 1 84 ? 1.243 -1.390 8.181 1.00 88.31 84 THR A N 1
ATOM 687 C CA . THR A 1 84 ? 2.288 -0.829 7.320 1.00 88.31 84 THR A CA 1
ATOM 688 C C . THR A 1 84 ? 3.515 -1.743 7.279 1.00 88.31 84 THR A C 1
ATOM 690 O O . THR A 1 84 ? 4.116 -1.913 6.220 1.00 88.31 84 THR A O 1
ATOM 693 N N . HIS A 1 85 ? 3.868 -2.409 8.381 1.00 89.62 85 HIS A N 1
ATOM 694 C CA . HIS A 1 85 ? 4.916 -3.432 8.401 1.00 89.62 85 HIS A CA 1
ATOM 695 C C . HIS A 1 85 ? 4.576 -4.607 7.476 1.00 89.62 85 HIS A C 1
ATOM 697 O O . HIS A 1 85 ? 5.374 -4.952 6.608 1.00 89.62 85 HIS A O 1
ATOM 703 N N . ALA A 1 86 ? 3.364 -5.155 7.577 1.00 92.94 86 ALA A N 1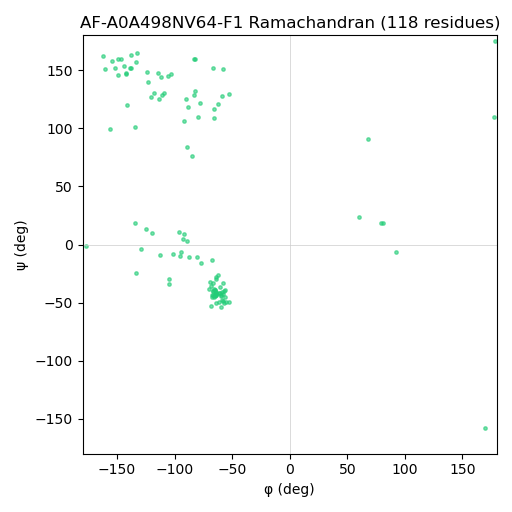
ATOM 704 C CA . ALA A 1 86 ? 2.885 -6.210 6.686 1.00 92.94 86 ALA A CA 1
ATOM 705 C C . ALA A 1 86 ? 2.858 -5.766 5.209 1.00 92.94 86 ALA A C 1
ATOM 707 O O . ALA A 1 86 ? 3.175 -6.551 4.315 1.00 92.94 86 ALA A O 1
ATOM 708 N N . ALA A 1 87 ? 2.524 -4.500 4.936 1.00 93.75 87 ALA A N 1
ATOM 709 C CA . ALA A 1 87 ? 2.608 -3.929 3.593 1.00 93.75 87 ALA A CA 1
ATOM 710 C C . ALA A 1 87 ? 4.060 -3.852 3.085 1.00 93.75 87 ALA A C 1
ATOM 712 O O . ALA A 1 87 ? 4.310 -4.146 1.917 1.00 93.75 87 ALA A O 1
ATOM 713 N N . ARG A 1 88 ? 5.024 -3.510 3.950 1.00 92.25 88 ARG A N 1
ATOM 714 C CA . ARG A 1 88 ? 6.461 -3.494 3.622 1.00 92.25 88 ARG A CA 1
ATOM 715 C C . ARG A 1 88 ? 7.003 -4.902 3.357 1.00 92.25 88 ARG A C 1
ATOM 717 O O . ARG A 1 88 ? 7.753 -5.085 2.404 1.00 92.25 88 ARG A O 1
ATOM 724 N N . GLU A 1 89 ? 6.588 -5.908 4.123 1.00 94.12 89 GLU A N 1
ATOM 725 C CA . GLU A 1 89 ? 6.910 -7.313 3.822 1.00 94.12 89 GLU A CA 1
ATOM 726 C C . GLU A 1 89 ? 6.382 -7.732 2.444 1.00 94.12 89 GLU A C 1
ATOM 728 O O . GLU A 1 89 ? 7.089 -8.374 1.668 1.0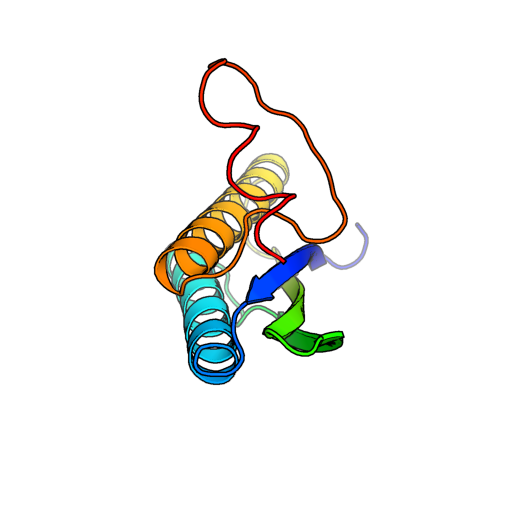0 94.12 89 GLU A O 1
ATOM 733 N N . GLU A 1 90 ? 5.149 -7.335 2.118 1.00 96.06 90 GLU A N 1
ATOM 734 C CA . GLU A 1 90 ? 4.534 -7.623 0.823 1.00 96.06 90 GLU A CA 1
ATOM 735 C C . GLU A 1 90 ? 5.265 -6.914 -0.325 1.00 96.06 90 GLU A C 1
ATOM 737 O O . GLU A 1 90 ? 5.477 -7.508 -1.381 1.00 96.06 90 GLU A O 1
ATOM 742 N N . ILE A 1 91 ? 5.716 -5.674 -0.115 1.00 94.00 91 ILE A N 1
ATOM 743 C CA . ILE A 1 91 ? 6.575 -4.953 -1.063 1.00 94.00 91 ILE A CA 1
ATOM 744 C C . ILE A 1 91 ? 7.833 -5.774 -1.371 1.00 94.00 91 ILE A C 1
ATOM 746 O O . ILE A 1 91 ? 8.133 -6.006 -2.543 1.00 94.00 91 ILE A O 1
ATOM 750 N N . LEU A 1 92 ? 8.529 -6.264 -0.340 1.00 92.75 92 LEU A N 1
ATOM 751 C CA . LEU A 1 92 ? 9.750 -7.059 -0.511 1.00 92.75 92 LEU A CA 1
ATOM 752 C C . LEU A 1 92 ? 9.476 -8.386 -1.222 1.00 92.75 92 LEU A C 1
ATOM 754 O O . LEU A 1 92 ? 10.225 -8.772 -2.119 1.00 92.75 92 LEU A O 1
ATOM 758 N N . ALA A 1 93 ? 8.378 -9.061 -0.876 1.00 93.50 93 ALA A N 1
ATOM 759 C CA . ALA A 1 93 ? 7.963 -10.304 -1.525 1.00 93.50 93 ALA A CA 1
ATOM 760 C C . ALA A 1 93 ? 7.644 -10.117 -3.021 1.00 93.50 93 ALA A C 1
ATOM 762 O O . ALA A 1 93 ? 7.797 -11.053 -3.807 1.00 93.50 93 ALA A O 1
ATOM 763 N N . ASN A 1 94 ? 7.244 -8.907 -3.425 1.00 92.06 94 ASN A N 1
ATOM 764 C CA . ASN A 1 94 ? 6.956 -8.543 -4.813 1.00 92.06 94 ASN A CA 1
ATOM 765 C C . ASN A 1 94 ? 8.144 -7.872 -5.534 1.00 92.06 94 ASN A C 1
ATOM 767 O O . ASN A 1 94 ? 7.982 -7.374 -6.648 1.00 92.06 94 ASN A O 1
ATOM 771 N N . GLY A 1 95 ? 9.340 -7.880 -4.934 1.00 89.00 95 GLY A N 1
ATOM 772 C CA . GLY A 1 95 ? 10.563 -7.359 -5.551 1.00 89.00 95 GLY A CA 1
ATOM 773 C C . GLY A 1 95 ? 10.707 -5.837 -5.501 1.00 89.00 95 GLY A C 1
ATOM 774 O O . GLY A 1 95 ? 11.469 -5.276 -6.287 1.00 89.00 95 GLY A O 1
ATOM 775 N N . GLY A 1 96 ? 9.970 -5.167 -4.613 1.00 86.56 96 GLY A N 1
ATOM 776 C CA . GLY A 1 96 ? 10.168 -3.753 -4.319 1.00 86.56 96 GLY A CA 1
ATOM 777 C C . GLY A 1 96 ? 11.301 -3.508 -3.316 1.00 86.56 96 GLY A C 1
ATOM 778 O O . GLY A 1 96 ? 11.693 -4.396 -2.559 1.00 86.56 96 GLY A O 1
ATOM 779 N N . SER A 1 97 ? 11.826 -2.287 -3.297 1.00 86.19 97 SER A N 1
ATOM 780 C CA . SER A 1 97 ? 12.836 -1.825 -2.339 1.00 86.19 97 SER A CA 1
ATOM 781 C C . SER A 1 97 ? 12.223 -1.362 -1.008 1.00 86.19 97 SER A C 1
ATOM 783 O O . SER A 1 97 ? 11.041 -1.022 -0.934 1.00 86.19 97 SER A O 1
ATOM 785 N N . LEU A 1 98 ? 13.038 -1.325 0.055 1.00 75.06 98 LEU A N 1
ATOM 786 C CA . LEU A 1 98 ? 12.617 -0.883 1.395 1.00 75.06 98 LEU A CA 1
ATOM 787 C C . LEU A 1 98 ? 12.248 0.605 1.464 1.00 75.06 98 LEU A C 1
ATOM 789 O O . LEU A 1 98 ? 11.376 0.976 2.245 1.00 75.06 98 LEU A O 1
ATOM 793 N N . SER A 1 99 ? 12.913 1.451 0.679 1.00 67.06 99 SER A N 1
ATOM 794 C CA . SER A 1 99 ? 12.566 2.862 0.539 1.00 67.06 99 SER A CA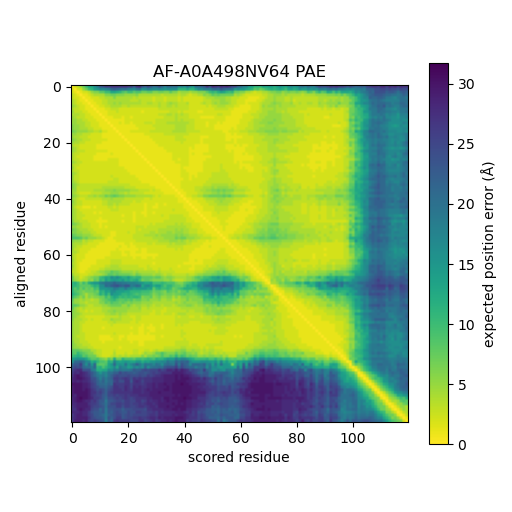 1
ATOM 795 C C . SER A 1 99 ? 13.169 3.438 -0.735 1.00 67.06 99 SER A C 1
ATOM 797 O O . SER A 1 99 ? 14.205 2.979 -1.220 1.00 67.06 99 SER A O 1
ATOM 799 N N . HIS A 1 100 ? 12.495 4.447 -1.285 1.00 55.22 100 HIS A N 1
ATOM 800 C CA . HIS A 1 100 ? 12.944 5.130 -2.494 1.00 55.22 100 HIS A CA 1
ATOM 801 C C . HIS A 1 100 ? 13.545 6.510 -2.195 1.00 55.22 100 HIS A C 1
ATOM 803 O O . HIS A 1 100 ? 14.490 6.913 -2.864 1.00 55.22 100 HIS A O 1
ATOM 809 N N . HIS A 1 101 ? 13.026 7.226 -1.185 1.00 44.88 101 HIS A N 1
ATOM 810 C CA . HIS A 1 101 ? 13.559 8.530 -0.751 1.00 44.88 101 HIS A CA 1
ATOM 811 C C . HIS A 1 101 ? 13.717 8.647 0.772 1.00 44.88 101 HIS A C 1
ATOM 813 O O . HIS A 1 101 ? 14.554 9.420 1.234 1.00 44.88 101 HIS A O 1
ATOM 819 N N . HIS A 1 102 ? 12.969 7.876 1.568 1.00 43.91 102 HIS A N 1
ATOM 820 C CA . HIS A 1 102 ? 13.124 7.848 3.025 1.00 43.91 102 HIS A CA 1
ATOM 821 C C . HIS A 1 102 ? 14.233 6.871 3.456 1.00 43.91 102 HIS A C 1
ATOM 823 O O . HIS A 1 102 ? 13.976 5.760 3.919 1.00 43.91 102 HIS A O 1
ATOM 829 N N . GLY A 1 103 ? 15.497 7.257 3.292 1.00 37.19 103 GLY A N 1
ATOM 830 C CA . GLY A 1 103 ? 16.577 6.680 4.102 1.00 37.19 103 GLY A CA 1
ATOM 831 C C . GLY A 1 103 ? 16.635 7.423 5.442 1.00 37.19 103 GLY A C 1
ATOM 832 O O . GLY A 1 103 ? 16.668 8.646 5.438 1.00 37.19 103 GLY A O 1
ATOM 833 N N . GLY A 1 104 ? 16.638 6.812 6.622 1.00 34.53 104 GLY A N 1
ATOM 834 C CA . GLY A 1 104 ? 16.545 5.413 7.025 1.00 34.53 104 GLY A CA 1
ATOM 835 C C . GLY A 1 104 ? 16.653 5.342 8.556 1.00 34.53 104 GLY A C 1
ATOM 836 O O . GLY A 1 104 ? 16.935 6.355 9.184 1.00 34.53 104 GLY A O 1
ATOM 837 N N . GLU A 1 105 ? 16.489 4.159 9.149 1.00 26.22 105 GLU A N 1
ATOM 838 C CA . GLU A 1 105 ? 17.122 3.822 10.432 1.00 26.22 105 GLU A CA 1
ATOM 839 C C . GLU A 1 105 ? 17.259 2.298 10.554 1.00 26.22 105 GLU A C 1
ATOM 841 O O . GLU A 1 105 ? 16.327 1.552 10.846 1.00 26.22 105 GLU A O 1
ATOM 846 N N . PHE A 1 106 ? 18.471 1.836 10.254 1.00 29.12 106 PHE A N 1
ATOM 847 C CA . PHE A 1 106 ? 18.941 0.489 10.529 1.00 29.12 106 PHE A CA 1
ATOM 848 C C . PHE A 1 106 ? 19.340 0.405 12.006 1.00 29.12 106 PHE A C 1
ATOM 850 O O . PHE A 1 106 ? 20.392 0.918 12.386 1.00 29.12 106 PHE A O 1
ATOM 857 N N . HIS A 1 107 ? 18.581 -0.321 12.825 1.00 28.97 107 HIS A N 1
ATOM 858 C CA . HIS A 1 107 ? 19.123 -0.864 14.069 1.00 28.97 107 HIS A CA 1
ATOM 859 C C . HIS A 1 107 ? 19.664 -2.280 13.822 1.00 28.97 107 HIS A C 1
ATOM 861 O O . HIS A 1 107 ? 18.919 -3.242 13.687 1.00 28.97 107 HIS A O 1
ATOM 867 N N . HIS A 1 108 ? 21.000 -2.367 13.797 1.00 28.83 108 HIS A N 1
ATOM 868 C CA . HIS A 1 108 ? 21.832 -3.574 13.904 1.00 28.83 108 HIS A CA 1
ATOM 869 C C . HIS A 1 108 ? 21.788 -4.596 12.750 1.00 28.83 108 HIS A C 1
ATOM 871 O O . HIS A 1 108 ? 21.080 -5.595 12.793 1.00 28.83 108 HIS A O 1
ATOM 877 N N . THR A 1 109 ? 22.682 -4.426 11.768 1.00 24.69 109 THR A N 1
ATOM 878 C CA . THR A 1 109 ? 23.803 -5.359 11.489 1.00 24.69 109 THR A CA 1
ATOM 879 C C . THR A 1 109 ? 24.590 -4.881 10.260 1.00 24.69 109 THR A C 1
ATOM 881 O O . THR A 1 109 ? 24.127 -4.921 9.123 1.00 24.69 109 THR A O 1
ATOM 884 N N . SER A 1 110 ? 25.815 -4.407 10.491 1.00 29.45 110 SER A N 1
ATOM 885 C CA . SER A 1 110 ? 26.771 -4.033 9.445 1.00 29.45 110 SER A CA 1
ATOM 886 C C . SER A 1 110 ? 27.212 -5.266 8.650 1.00 29.45 110 SER A C 1
ATOM 888 O O . SER A 1 110 ? 27.941 -6.095 9.184 1.00 29.45 110 SER A O 1
ATOM 890 N N . SER A 1 111 ? 26.782 -5.397 7.389 1.00 26.27 111 SER A N 1
ATOM 891 C CA . SER A 1 111 ? 27.562 -6.071 6.319 1.00 26.27 111 SER A CA 1
ATOM 892 C C . SER A 1 111 ? 26.938 -6.070 4.909 1.00 26.27 111 SER A C 1
ATOM 894 O O . SER A 1 111 ? 27.593 -6.556 3.996 1.00 26.27 111 SER A O 1
ATOM 896 N N . LYS A 1 112 ? 25.742 -5.510 4.657 1.00 30.75 112 LYS A N 1
ATOM 897 C CA . LYS A 1 112 ? 25.104 -5.600 3.315 1.00 30.75 112 LYS A CA 1
ATOM 898 C C . LYS A 1 112 ? 24.697 -4.281 2.642 1.00 30.75 112 LYS A C 1
ATOM 900 O O . LYS A 1 112 ? 23.977 -4.289 1.654 1.00 30.75 112 LYS A O 1
ATOM 905 N N . ILE A 1 113 ? 25.170 -3.138 3.136 1.00 37.06 113 ILE A N 1
ATOM 906 C CA . ILE A 1 113 ? 24.683 -1.819 2.680 1.00 37.06 113 ILE A CA 1
ATOM 907 C C . ILE A 1 113 ? 25.309 -1.352 1.347 1.00 37.06 113 ILE A C 1
ATOM 909 O O . ILE A 1 113 ? 24.783 -0.444 0.717 1.00 37.06 113 ILE A O 1
ATOM 913 N N . ASN A 1 114 ? 26.356 -2.008 0.837 1.00 26.56 114 ASN A N 1
ATOM 914 C CA . ASN A 1 114 ? 27.020 -1.559 -0.396 1.00 26.56 114 ASN A CA 1
ATOM 915 C C . ASN A 1 114 ? 26.511 -2.200 -1.702 1.00 26.56 114 ASN A C 1
ATOM 917 O O . ASN A 1 114 ? 27.081 -1.931 -2.753 1.00 26.56 114 ASN A O 1
ATOM 921 N N . GLU A 1 115 ? 25.467 -3.036 -1.666 1.00 33.47 115 GLU A N 1
ATOM 922 C CA . GLU A 1 115 ? 25.071 -3.834 -2.842 1.00 33.47 115 GLU A CA 1
ATOM 923 C C . GLU A 1 115 ? 23.871 -3.307 -3.645 1.00 33.47 115 GLU A C 1
ATOM 925 O O . GLU A 1 115 ? 23.634 -3.818 -4.731 1.00 33.47 115 GLU A O 1
ATOM 930 N N . TYR A 1 116 ? 23.138 -2.283 -3.187 1.00 36.69 116 TYR A N 1
ATOM 931 C CA . TYR A 1 116 ? 21.867 -1.908 -3.844 1.00 36.69 116 TYR A CA 1
ATOM 932 C C . TYR A 1 116 ? 21.687 -0.429 -4.218 1.00 36.69 116 TYR A C 1
ATOM 934 O O . TYR A 1 116 ? 20.708 -0.100 -4.877 1.00 36.69 116 TYR A O 1
ATOM 942 N N . ILE A 1 117 ? 22.628 0.460 -3.877 1.00 37.31 117 ILE A N 1
ATOM 943 C CA . ILE A 1 117 ? 22.597 1.875 -4.323 1.00 37.31 117 ILE A CA 1
ATOM 944 C C . ILE A 1 117 ? 23.452 2.093 -5.592 1.00 37.31 117 ILE A C 1
ATOM 946 O O . ILE A 1 117 ? 23.357 3.127 -6.241 1.00 37.31 117 ILE A O 1
ATOM 950 N N . HIS A 1 118 ? 24.243 1.093 -6.002 1.00 27.05 118 HIS A N 1
ATOM 951 C CA . HIS A 1 118 ? 25.082 1.150 -7.209 1.00 27.05 118 HIS A CA 1
ATOM 952 C C . HIS A 1 118 ? 24.757 0.090 -8.270 1.00 27.05 118 HIS A C 1
ATOM 954 O O . HIS A 1 118 ? 25.487 -0.036 -9.253 1.00 27.05 118 HIS A O 1
ATOM 960 N N . SER A 1 119 ? 23.650 -0.639 -8.130 1.00 32.47 119 SER A N 1
ATOM 961 C CA . SER A 1 119 ? 23.079 -1.376 -9.255 1.00 32.47 119 SER A CA 1
ATOM 962 C C . SER A 1 119 ? 22.090 -0.467 -9.993 1.00 32.47 119 SER A C 1
ATOM 964 O O . SER A 1 119 ? 20.885 -0.552 -9.751 1.00 32.47 119 SER A O 1
ATOM 966 N N . PHE A 1 120 ? 22.670 0.340 -10.892 1.00 38.25 120 PHE A N 1
ATOM 967 C CA . PHE A 1 120 ? 22.081 1.225 -11.916 1.00 38.25 120 PHE A CA 1
ATOM 968 C C . PHE A 1 120 ? 21.741 2.658 -11.496 1.00 38.25 120 PHE A C 1
ATOM 970 O O . PHE A 1 120 ? 20.709 2.881 -10.832 1.00 38.25 120 PHE A O 1
#

Nearest PDB structures (foldseek):
  4bby-assembly1_B  TM=9.396E-01  e=5.330E-16  Cavia porcellus
  4bca-assembly1_B  TM=9.389E-01  e=6.430E-16  Cavia porcellus
  4bc7-assembly1_A  TM=9.381E-01  e=1.060E-15  Cavia porcellus
  4bca-assembly1_A  TM=9.384E-01  e=1.748E-15  Cavia porcellus
  4bc7-assembly1_B  TM=9.400E-01  e=2.390E-15  Cavia porcellus

Secondary structure (DSSP, 8-state):
-TTSEEEEEEEEEEEGGGHHHHHHHHHHHHHHHHHHTT-SSPPEEEEEEEEE-SSEEEEEEEEEEE-TT-S-HHHHHHHHHHHHHHHHHHHHHTT--S-SS------S-TT-TTSSSS--

Mean predicted aligned error: 9.09 Å

pLDDT: mean 80.11, std 22.69, range [24.69, 98.12]

Foldseek 3Di:
DPQQKDKDKAKWKAFAVLVVVLLVQLLVLLQVLCVVVPQPDRWDWDKDFDADDPGTTMIMIMTMGRCPPPDDPVVVVVSNVVSVVSSLVSCVVSGIDNHDPDDDDDDDDPDPPPPPPPPD

InterPro domains:
  IPR004113 FAD-binding oxidoreductase/transferase, type 4, C-terminal [PF02913] (3-103)
  IPR016164 FAD-linked oxidase-like, C-terminal [SSF55103] (8-107)
  IPR025650 Alkyldihydroxyacetonephosphate synthase [PTHR46568] (1-108)

Organism: Labeo rohita (NCBI:txid84645)

Radius of gyration: 15.63 Å; Cα contacts (8 Å, |Δi|>4): 169; chains: 1; bounding box: 43×25×40 Å

=== Feature glossary ===
Each block in this record encodes a different view of the same protein. In brief:

Predicted aligned error. PAE(i, j) answers: if I align the predicted and true structures on residue i, how far off (in Å) do I expect residue j to be? A block-diagonal PAE matrix with low values on the blocks and high values off-diagonal is the signature of a multi-domain protein with confidently predicted domains but uncertain inter-domain orientation.

Contact-map, Ramachandran, and PAE plots. Plot images: a contact map (which residues are close in 3D, as an N×N binary image), a Ramachandran scatter (backbone torsion angles, revealing secondary-structure composition at a glance), and — for AlphaFold structures — a PAE heatmap (pairwise prediction confidence).

Backbone torsions (φ/ψ). φ (phi) and ψ (psi) are the two rotatable backbone dihedrals per residue: φ is the C(i-1)–N–Cα–C torsion, ψ is the N–Cα–C–N(i+1) torsion, both in degrees on (−180°, 180°]. α-helical residues cluster near (−60°, −45°); β-strand residues near (−120°, +130°). A Ramachandran plot is simply a scatter of (φ, ψ) for every residue.

Foldseek 3Di. A 3Di character summarizes, for each residue, the relative orientation of the Cα frame of its nearest spatial neighbor. Because it encodes fold topology rather than chemistry, 3Di alignments detect remote structural similarity that sequence alignment misses.

Radius of gyration, Cα contacts, bounding box. Three whole-structure scalars: the radius of gyration (RMS distance of Cα from centroid, in Å), the count of Cα–Cα contacts (pairs closer than 8 Å and separated by more than four residues in sequence — i.e. tertiary, not local, contacts), and the bounding-box dimensions. Together they distinguish compact globular folds from extended fibres or disordered chains.

Sequence. Sequence gives the chain of amino acids in standard one-letter code (A=alanine, C=cysteine, …, Y=tyrosine), read N→C. It is the only feature that is directly encoded by the gene; all structural features are derived from the folded form of this sequence.

mmCIF coordinates. Atomic coordinates in PDBx/mmCIF format — the same representation the Protein Data Bank distributes. Each line of the _atom_site loop places one backbone atom in Cartesian space (units: ångströms, origin: arbitrary).

Secondary structure (3-state, P-SEA). Three-state secondary structure (P-SEA) collapses the eight DSSP classes into helix (a), strand (b), and coil (c). P-SEA assigns these from Cα geometry alone — distances and angles — without requiring backbone oxygens, so it works on any Cα trace.

InterPro / GO / CATH / organism. Functional annotations link the protein to curated databases. InterPro entries identify conserved domains and families by matching the sequence against member-database signatures (Pfam, PROSITE, CDD, …). Gene Ontology (GO) terms describe molecular function, biological process, and cellular component in a controlled vocabulary. CATH places the structure in a hierarchical fold classification (Class/Architecture/Topology/Homologous-superfamily). The organism is the source species.

B-factor. B-factor (Debye–Waller factor) reflects atomic displacement in the crystal lattice. It is an experimental observable (units Å²), not a prediction; low values mean the atom is pinned down, high values mean it moves or is heterogeneous across the crystal.

Rendered structure images. Structure images are PyMOL renders from six orthogonal camera directions. Cartoon representation draws helices as coils and strands as arrows; sticks shows the backbone as bonds; surface shows the solvent-excluded envelope. Rainbow coloring maps sequence position to hue (blue→red, N→C); chain coloring assigns a distinct color per polypeptide.

Solvent-accessible surface area. Solvent-accessible surface area (SASA) is the area in Å² traced out by the centre of a 1.4 Å probe sphere (a water molecule) rolled over the protein's van der Waals surface (Shrake–Rupley / Lee–Richards construction). Buried residues have near-zero SASA; fully exposed residues can exceed 200 Å². The total SASA scales roughly with the number of surface residues.

Secondary structure (8-state, DSSP). The SS8 string is DSSP's per-residue secondary-structure call. α-helix (H) means an i→i+4 H-bond ladder; β-strand (E) means the residue participates in a β-sheet; 3₁₀ (G) and π (I) are tighter and wider helices; T/S are turns/bends; '-' is loop.

pLDDT. For AlphaFold models, the B-factor field carries pLDDT — the model's own estimate of local accuracy on a 0–100 scale. Regions with pLDDT<50 should be treated as essentially unmodeled; they often correspond to intrinsically disordered segments.

Nearest PDB structures. Nearest PDB neighbor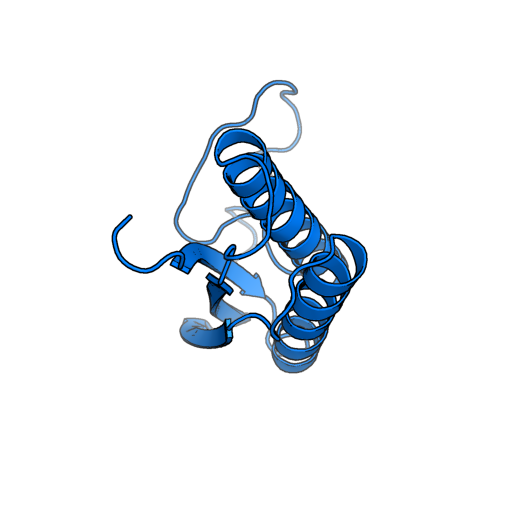s are the top structural matches found by Foldseek when searching this structure against the entire Protein Data Bank. Each hit reports a TM-score (0 to 1; >0.5 almost always implies the same fold) and an E-value. These are *structural* homologs — they may share no detectable sequence similarity.